Protein AF-A0A7I8DE24-F1 (afdb_monomer_lite)

Secondary structure (DSSP, 8-state):
--------GGG-TT-GGG-EEETTTTEEEPTTS-EE---HHHHHHHHHHHHHHHHIIIIIS---S-SS-SHHHHHHHHHHHHHHHHHHHHHHHHHHHHHHT--

Structure (mmCIF, N/CA/C/O backbone):
data_AF-A0A7I8DE24-F1
#
_entry.id   AF-A0A7I8DE24-F1
#
loop_
_atom_site.group_PDB
_atom_site.id
_atom_site.type_symbol
_atom_site.label_atom_id
_atom_site.label_alt_id
_atom_site.label_comp_id
_atom_site.label_asym_id
_atom_site.label_entity_id
_atom_site.label_seq_id
_atom_site.pdbx_PDB_ins_code
_atom_site.Cartn_x
_atom_site.Cartn_y
_atom_site.Cartn_z
_atom_site.occupancy
_atom_site.B_iso_or_equiv
_atom_site.auth_seq_id
_atom_site.auth_comp_id
_atom_site.auth_asym_id
_atom_site.auth_atom_id
_atom_site.pdbx_PDB_model_num
ATOM 1 N N . MET A 1 1 ? -22.501 -24.654 -27.559 1.00 37.78 1 MET A N 1
ATOM 2 C CA . MET A 1 1 ? -21.530 -24.525 -28.668 1.00 37.78 1 MET A CA 1
ATOM 3 C C . MET A 1 1 ? -20.405 -23.614 -28.206 1.00 37.78 1 MET A C 1
ATOM 5 O O . MET A 1 1 ? -20.676 -22.470 -27.873 1.00 37.78 1 MET A O 1
ATOM 9 N N . LYS A 1 2 ? -19.177 -24.131 -28.072 1.00 46.03 2 LYS A N 1
ATOM 10 C CA . LYS A 1 2 ? -18.006 -23.316 -27.722 1.00 46.03 2 LYS A CA 1
ATOM 11 C C . LYS A 1 2 ? -17.612 -22.519 -28.967 1.00 46.03 2 LYS A C 1
ATOM 13 O O . LYS A 1 2 ? -16.998 -23.079 -29.866 1.00 46.03 2 LYS A O 1
ATOM 18 N N . SER A 1 3 ? -17.983 -21.246 -29.048 1.00 46.00 3 SER A N 1
ATOM 19 C CA . SER A 1 3 ? -17.377 -20.328 -30.014 1.00 46.00 3 SER A CA 1
ATOM 20 C C . SER A 1 3 ? -15.998 -19.937 -29.483 1.00 46.00 3 SER A C 1
ATOM 22 O O . SER A 1 3 ? -15.829 -18.899 -28.845 1.00 46.00 3 SER A O 1
ATOM 24 N N . SER A 1 4 ? -15.008 -20.809 -29.667 1.00 58.88 4 SER A N 1
ATOM 25 C CA . SER A 1 4 ? -13.611 -20.422 -29.499 1.00 58.88 4 SER A CA 1
ATOM 26 C C . SER A 1 4 ? -13.248 -19.526 -30.679 1.00 58.88 4 SER A C 1
ATOM 28 O O . SER A 1 4 ? -12.955 -20.025 -31.765 1.00 58.88 4 SER A O 1
ATOM 30 N N . PHE A 1 5 ? -13.320 -18.208 -30.488 1.00 54.94 5 PHE A N 1
AT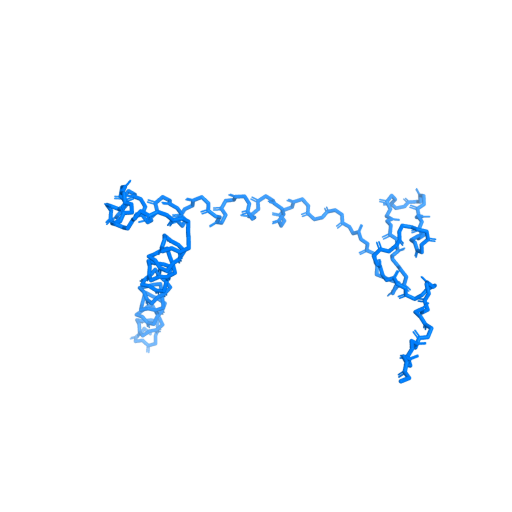OM 31 C CA . PHE A 1 5 ? -12.653 -17.272 -31.389 1.00 54.94 5 PHE A CA 1
ATOM 32 C C . PHE A 1 5 ? -11.188 -17.715 -31.524 1.00 54.94 5 PHE A C 1
ATOM 34 O O . PHE A 1 5 ? -10.555 -17.971 -30.492 1.00 54.94 5 PHE A O 1
ATOM 41 N N . PRO A 1 6 ? -10.649 -17.872 -32.747 1.00 61.56 6 PRO A N 1
ATOM 42 C CA . PRO A 1 6 ? -9.262 -18.268 -32.911 1.00 61.56 6 PRO A CA 1
ATOM 43 C C . PRO A 1 6 ? -8.387 -17.184 -32.283 1.00 61.56 6 PRO A C 1
ATOM 45 O O . PRO A 1 6 ? -8.397 -16.031 -32.708 1.00 61.56 6 PRO A O 1
ATOM 48 N N . ILE A 1 7 ? -7.669 -17.547 -31.223 1.00 62.34 7 ILE A N 1
ATOM 49 C CA . ILE A 1 7 ? -6.691 -16.669 -30.591 1.00 62.34 7 ILE A CA 1
ATOM 50 C C . ILE A 1 7 ? -5.612 -16.409 -31.644 1.00 62.34 7 ILE A C 1
ATOM 52 O O . ILE A 1 7 ? -4.895 -17.332 -32.028 1.00 62.34 7 ILE A O 1
ATOM 56 N N . ASN A 1 8 ? -5.515 -15.174 -32.142 1.00 67.81 8 ASN A N 1
ATOM 57 C CA . ASN A 1 8 ? -4.478 -14.807 -33.098 1.00 67.81 8 ASN A CA 1
ATOM 58 C C . ASN A 1 8 ? -3.130 -14.733 -32.371 1.00 67.81 8 ASN A C 1
ATOM 60 O O . ASN A 1 8 ? -2.785 -13.736 -31.741 1.00 67.81 8 ASN A O 1
ATOM 64 N N . ILE A 1 9 ? -2.378 -15.832 -32.437 1.00 68.75 9 ILE A N 1
ATOM 65 C CA . ILE A 1 9 ? -1.098 -16.004 -31.741 1.00 68.75 9 ILE A CA 1
ATOM 66 C C . ILE A 1 9 ? -0.086 -14.936 -32.175 1.00 68.75 9 ILE A C 1
ATOM 68 O O . ILE A 1 9 ? 0.730 -14.516 -31.358 1.00 68.75 9 ILE A O 1
ATOM 72 N N . LYS A 1 10 ? -0.166 -14.456 -33.424 1.00 67.81 10 LYS A N 1
ATOM 73 C CA . LYS A 1 10 ? 0.770 -13.476 -33.998 1.00 67.81 10 LYS A CA 1
ATOM 74 C C . LYS A 1 10 ? 0.577 -12.054 -33.458 1.00 67.81 10 LYS A C 1
ATOM 76 O O . LYS A 1 10 ? 1.491 -11.248 -33.544 1.00 67.81 10 LYS A O 1
ATOM 81 N N . GLU A 1 11 ? -0.579 -11.756 -32.865 1.00 67.62 11 GLU A N 1
ATOM 82 C CA . GLU A 1 11 ? -0.909 -10.434 -32.305 1.00 67.62 11 GLU A CA 1
ATOM 83 C C . GLU A 1 11 ? -0.727 -10.374 -30.777 1.00 67.62 11 GLU A C 1
ATOM 85 O O . GLU A 1 11 ? -0.962 -9.347 -30.139 1.00 67.62 11 GLU A O 1
ATOM 90 N N . GLN A 1 12 ? -0.304 -11.472 -30.146 1.00 71.81 12 GLN A N 1
ATOM 91 C CA . GLN A 1 12 ? -0.133 -11.509 -28.697 1.00 71.81 12 GLN A CA 1
ATOM 92 C C . GLN A 1 12 ? 1.143 -10.783 -28.255 1.00 71.81 12 GLN A C 1
ATOM 94 O O . GLN A 1 12 ? 2.256 -11.250 -28.494 1.00 71.81 12 GLN A O 1
ATOM 99 N N . VAL A 1 13 ? 0.966 -9.682 -27.518 1.00 75.12 13 VAL A N 1
ATOM 100 C CA . VAL A 1 13 ? 2.047 -8.807 -27.018 1.00 75.12 13 VAL A CA 1
ATOM 101 C C . VAL A 1 13 ? 3.012 -9.516 -26.063 1.00 75.12 13 VAL A C 1
ATOM 103 O O . VAL A 1 13 ? 4.191 -9.184 -26.026 1.00 75.12 13 VAL A O 1
ATOM 106 N N . GLY A 1 14 ? 2.523 -10.474 -25.271 1.00 72.94 14 GLY A N 1
ATOM 107 C CA . GLY A 1 14 ? 3.311 -11.143 -24.228 1.00 72.94 14 GLY A CA 1
ATOM 108 C C . GLY A 1 14 ? 4.125 -12.353 -24.695 1.00 72.94 14 GLY A C 1
ATOM 109 O O . GLY A 1 14 ? 4.748 -13.008 -23.863 1.00 72.94 14 GLY A O 1
ATOM 110 N N . ARG A 1 15 ? 4.087 -12.700 -25.988 1.00 78.62 15 ARG A N 1
ATOM 111 C CA . ARG A 1 15 ? 4.744 -13.899 -26.521 1.00 78.62 15 ARG A CA 1
ATOM 112 C C . ARG A 1 15 ? 6.131 -13.536 -27.047 1.00 78.62 15 ARG A C 1
ATOM 114 O O . ARG A 1 15 ? 6.240 -12.707 -27.943 1.00 78.62 15 ARG A O 1
ATOM 121 N N . VAL A 1 16 ? 7.171 -14.180 -26.513 1.00 77.06 16 VAL A N 1
ATOM 122 C CA . VAL A 1 16 ? 8.580 -13.910 -26.875 1.00 77.06 16 VAL A CA 1
ATOM 123 C C . VAL A 1 16 ? 8.825 -14.090 -28.375 1.00 77.06 16 VAL A C 1
ATOM 125 O O . VAL A 1 16 ? 9.540 -13.302 -28.976 1.00 77.06 16 VAL A O 1
ATOM 128 N N . GLU A 1 17 ? 8.155 -15.066 -28.993 1.00 79.88 17 GLU A N 1
ATOM 129 C CA . GLU A 1 17 ? 8.224 -15.343 -30.436 1.00 79.88 17 GLU A CA 1
ATOM 130 C C . GLU A 1 17 ? 7.751 -14.171 -31.320 1.00 79.88 17 GLU A C 1
ATOM 132 O O . GLU A 1 17 ? 8.089 -14.122 -32.497 1.00 79.88 17 GLU A O 1
ATOM 137 N N . ASN A 1 18 ? 6.986 -13.223 -30.764 1.00 81.56 18 ASN A N 1
ATOM 138 C CA . ASN A 1 18 ? 6.511 -12.030 -31.469 1.00 81.56 18 ASN A CA 1
ATOM 139 C C . ASN A 1 18 ? 7.328 -10.772 -31.115 1.00 81.56 18 ASN A C 1
ATOM 141 O O . ASN A 1 18 ? 6.895 -9.657 -31.416 1.00 81.56 18 ASN A O 1
ATOM 145 N N . MET A 1 19 ? 8.454 -10.920 -30.412 1.00 83.31 19 MET A N 1
ATOM 146 C CA . MET A 1 19 ? 9.364 -9.813 -30.137 1.00 83.31 19 MET A CA 1
ATOM 147 C C . MET A 1 19 ? 10.520 -9.839 -31.130 1.00 83.31 19 MET A C 1
ATOM 149 O O . MET A 1 19 ? 11.095 -10.887 -31.406 1.00 83.31 19 MET A O 1
ATOM 153 N N . THR A 1 20 ? 10.858 -8.668 -31.652 1.00 85.12 20 THR A N 1
ATOM 154 C CA . THR A 1 20 ? 12.013 -8.472 -32.531 1.00 85.12 20 THR A CA 1
ATOM 155 C C . THR A 1 20 ? 13.107 -7.786 -31.734 1.00 85.12 20 THR A C 1
ATOM 157 O O . THR A 1 20 ? 12.832 -6.848 -30.992 1.00 85.12 20 THR A O 1
ATOM 160 N N . TYR A 1 21 ? 14.323 -8.308 -31.816 1.00 83.38 21 TYR A N 1
ATOM 161 C CA . TYR A 1 21 ? 15.483 -7.732 -31.148 1.00 83.38 21 TYR A CA 1
ATOM 162 C C . TYR A 1 21 ? 16.236 -6.846 -32.138 1.00 83.38 21 TYR A C 1
ATOM 164 O O . TYR A 1 21 ? 16.465 -7.260 -33.274 1.00 83.38 21 TYR A O 1
ATOM 172 N N . ASP A 1 22 ? 16.571 -5.636 -31.707 1.00 84.56 22 ASP A N 1
ATOM 173 C CA . ASP A 1 22 ? 17.387 -4.683 -32.451 1.00 84.56 22 ASP A CA 1
ATOM 174 C C . ASP A 1 22 ? 18.816 -4.700 -31.883 1.00 84.56 22 ASP A C 1
ATOM 176 O O . ASP A 1 22 ? 19.042 -4.306 -30.735 1.00 84.56 22 ASP A O 1
ATOM 180 N N . GLU A 1 23 ? 19.771 -5.199 -32.676 1.00 83.25 23 GLU A N 1
ATOM 181 C CA . GLU A 1 23 ? 21.176 -5.376 -32.280 1.00 83.25 23 GLU A CA 1
ATOM 182 C C . GLU A 1 23 ? 21.921 -4.050 -32.077 1.00 83.25 23 GLU A C 1
ATOM 184 O O . GLU A 1 23 ? 22.866 -4.004 -31.292 1.00 83.25 23 GLU A O 1
ATOM 189 N N . GLU A 1 24 ? 21.513 -2.968 -32.749 1.00 82.62 24 GLU A N 1
ATOM 190 C CA . GLU A 1 24 ? 22.225 -1.684 -32.681 1.00 82.62 24 GLU A CA 1
ATOM 191 C C . GLU A 1 24 ? 21.965 -0.943 -31.366 1.00 82.62 24 GLU A C 1
ATOM 193 O O . GLU A 1 24 ? 22.834 -0.228 -30.860 1.00 82.62 24 GLU A O 1
ATOM 198 N N . LEU A 1 25 ? 20.764 -1.111 -30.810 1.00 78.00 25 LEU A N 1
ATOM 199 C CA . LEU A 1 25 ? 20.301 -0.395 -29.622 1.00 78.00 25 LEU A CA 1
ATOM 200 C C . LEU A 1 25 ? 20.183 -1.293 -28.377 1.00 78.00 25 LEU A C 1
ATOM 202 O O . LEU A 1 25 ? 19.915 -0.764 -27.301 1.00 78.00 25 LEU A O 1
ATOM 206 N N . ASP A 1 26 ? 20.399 -2.612 -28.501 1.00 79.81 26 ASP A N 1
ATOM 207 C CA . ASP A 1 26 ? 20.153 -3.619 -27.444 1.00 79.81 26 ASP A CA 1
ATOM 208 C C . ASP A 1 26 ? 18.715 -3.517 -26.889 1.00 79.81 26 ASP A C 1
ATOM 210 O O . ASP A 1 26 ? 18.447 -3.542 -25.684 1.00 79.81 26 ASP A O 1
ATOM 214 N N . GLU A 1 27 ? 17.750 -3.336 -27.797 1.00 82.50 27 GLU A N 1
ATOM 215 C CA . GLU A 1 27 ? 16.345 -3.116 -27.458 1.00 82.50 27 GLU A CA 1
ATOM 216 C C . GLU A 1 27 ? 15.441 -4.202 -28.046 1.00 82.50 27 GLU A C 1
ATOM 218 O O . GLU A 1 27 ? 15.549 -4.601 -29.204 1.00 82.50 27 GLU A O 1
ATOM 223 N N . TRP A 1 28 ? 14.468 -4.648 -27.248 1.00 81.81 28 TRP A N 1
ATOM 224 C CA . TRP A 1 28 ? 13.403 -5.529 -27.721 1.00 81.81 28 TRP A CA 1
ATOM 225 C C . TRP A 1 28 ? 12.184 -4.713 -28.151 1.00 81.81 28 TRP A C 1
ATOM 227 O O . TRP A 1 28 ? 11.655 -3.897 -27.394 1.00 81.81 28 TRP A O 1
ATOM 237 N N . ILE A 1 29 ? 11.682 -4.976 -29.348 1.00 83.12 29 ILE A N 1
ATOM 238 C CA . ILE A 1 29 ? 10.468 -4.396 -29.913 1.00 83.12 29 ILE A CA 1
ATOM 239 C C . ILE A 1 29 ? 9.357 -5.443 -29.805 1.00 83.12 29 ILE A C 1
ATOM 241 O O . ILE A 1 29 ? 9.457 -6.537 -30.361 1.00 83.12 29 ILE A O 1
ATOM 245 N N . CYS A 1 30 ? 8.284 -5.135 -29.076 1.00 83.00 30 CYS A N 1
ATOM 246 C CA . CYS A 1 30 ? 7.148 -6.053 -28.962 1.00 83.00 30 CYS A CA 1
ATOM 247 C C . CYS A 1 30 ? 6.254 -6.039 -30.218 1.00 83.00 30 CYS A C 1
ATOM 249 O O . CYS A 1 30 ? 6.343 -5.127 -31.039 1.00 83.00 30 CYS A O 1
ATOM 251 N N . ALA A 1 31 ? 5.313 -6.987 -30.312 1.00 79.88 31 ALA A N 1
ATOM 252 C CA . ALA A 1 31 ? 4.343 -7.107 -31.413 1.00 79.88 31 ALA A CA 1
ATOM 253 C C . ALA A 1 31 ? 3.556 -5.813 -31.733 1.00 79.88 31 ALA A C 1
ATOM 255 O O . ALA A 1 31 ? 3.128 -5.611 -32.863 1.00 79.88 31 ALA A O 1
ATOM 256 N N . ASN A 1 32 ? 3.409 -4.906 -30.757 1.00 81.38 32 ASN A N 1
ATOM 257 C CA . ASN A 1 32 ? 2.762 -3.597 -30.919 1.00 81.38 32 ASN A CA 1
ATOM 258 C C . ASN A 1 32 ? 3.751 -2.465 -31.267 1.00 81.38 32 ASN A C 1
ATOM 260 O O . ASN A 1 32 ? 3.467 -1.302 -30.984 1.00 81.38 32 ASN A O 1
ATOM 264 N N . GLN A 1 33 ? 4.933 -2.789 -31.801 1.00 80.31 33 GLN A N 1
ATOM 265 C CA . GLN A 1 33 ? 5.994 -1.839 -32.171 1.00 80.31 33 GLN A CA 1
ATOM 266 C C . GLN A 1 33 ? 6.488 -0.952 -31.012 1.00 80.31 33 GLN A C 1
ATOM 268 O O . GLN A 1 33 ? 7.054 0.122 -31.218 1.00 80.31 33 GLN A O 1
ATOM 273 N N . LYS A 1 34 ? 6.285 -1.386 -29.762 1.00 81.19 34 LYS A N 1
ATOM 274 C CA . LYS A 1 34 ? 6.750 -0.650 -28.586 1.00 81.19 34 LYS A CA 1
ATOM 275 C C . LYS A 1 34 ? 8.143 -1.135 -28.202 1.00 81.19 34 LYS A C 1
ATOM 277 O O . LYS A 1 34 ? 8.321 -2.320 -27.926 1.00 81.19 34 LYS A O 1
ATOM 282 N N . ARG A 1 35 ? 9.092 -0.201 -28.122 1.00 81.50 35 ARG A N 1
ATOM 283 C CA . ARG A 1 35 ? 10.432 -0.441 -27.575 1.00 81.50 35 ARG A CA 1
ATOM 284 C C . ARG A 1 35 ? 10.354 -0.706 -26.075 1.00 81.50 35 ARG A C 1
ATOM 286 O O . ARG A 1 35 ? 9.822 0.105 -25.308 1.00 81.50 35 ARG A O 1
ATOM 293 N N . LEU A 1 36 ? 10.848 -1.865 -25.665 1.00 74.88 36 LEU A N 1
ATOM 294 C CA . LEU A 1 36 ? 10.933 -2.300 -24.281 1.00 74.88 36 LEU A CA 1
ATOM 295 C C . LEU A 1 36 ? 12.316 -1.943 -23.748 1.00 74.88 36 LEU A C 1
ATOM 297 O O . LEU A 1 36 ? 13.236 -2.751 -23.768 1.00 74.88 36 LEU A O 1
ATOM 301 N N . THR A 1 37 ? 12.448 -0.723 -23.238 1.00 69.12 37 THR A N 1
ATOM 302 C CA . THR A 1 37 ? 13.650 -0.325 -22.507 1.00 69.12 37 THR A CA 1
ATOM 303 C C . THR A 1 37 ? 13.575 -0.813 -21.066 1.00 69.12 37 THR A C 1
ATOM 305 O O . THR A 1 37 ? 12.533 -0.719 -20.399 1.00 69.12 37 THR A O 1
ATOM 308 N N . PHE A 1 38 ? 14.688 -1.340 -20.553 1.00 67.31 38 PHE A N 1
ATOM 309 C CA . PHE A 1 38 ? 14.788 -1.735 -19.154 1.00 67.31 38 PHE A CA 1
ATOM 310 C C . PHE A 1 38 ? 14.772 -0.488 -18.258 1.00 67.31 38 PHE A C 1
ATOM 312 O O . PHE A 1 38 ? 15.786 0.165 -18.023 1.00 67.31 38 PHE A O 1
ATOM 319 N N . GLN A 1 39 ? 13.597 -0.127 -17.736 1.00 64.75 39 GLN A N 1
ATOM 320 C CA . GLN A 1 39 ? 13.457 1.009 -16.820 1.00 64.75 39 GLN A CA 1
ATOM 321 C C . GLN A 1 39 ? 13.839 0.617 -15.390 1.00 64.75 39 GLN A C 1
ATOM 323 O O . GLN A 1 39 ? 12.982 0.448 -14.517 1.00 64.75 39 GLN A O 1
ATOM 328 N N . TYR A 1 40 ? 15.148 0.493 -15.158 1.00 64.25 40 TYR A N 1
ATOM 329 C CA . TYR A 1 40 ? 15.746 0.180 -13.857 1.00 64.25 40 TYR A CA 1
ATOM 330 C C . TYR A 1 40 ? 15.209 1.079 -12.730 1.00 64.25 40 TYR A C 1
ATOM 332 O O . TYR A 1 40 ? 14.891 0.601 -11.638 1.00 64.25 40 TYR A O 1
ATOM 340 N N . GLU A 1 41 ? 15.008 2.370 -13.008 1.00 64.38 41 GLU A N 1
ATOM 341 C CA . GLU A 1 41 ? 14.528 3.334 -12.015 1.00 64.38 41 GLU A CA 1
ATOM 342 C C . GLU A 1 41 ? 13.120 3.025 -11.491 1.00 64.38 41 GLU A C 1
ATOM 344 O O . GLU A 1 41 ? 12.887 3.055 -10.280 1.00 64.38 41 GLU A O 1
ATOM 349 N N . LYS A 1 42 ? 12.186 2.641 -12.372 1.00 66.06 42 LYS A N 1
ATOM 350 C CA . LYS A 1 42 ? 10.817 2.281 -11.964 1.00 66.06 42 LYS A CA 1
ATOM 351 C C . LYS A 1 42 ? 10.793 1.017 -11.114 1.00 66.06 42 LYS A C 1
ATOM 353 O O . LYS A 1 42 ? 9.977 0.902 -10.204 1.00 66.06 42 LYS A O 1
ATOM 358 N N . TYR A 1 43 ? 11.676 0.061 -11.395 1.00 65.62 43 TYR A N 1
ATOM 359 C CA . TYR A 1 43 ? 11.767 -1.173 -10.614 1.00 65.62 43 TYR A CA 1
ATOM 360 C C . TYR A 1 43 ? 12.367 -0.925 -9.225 1.00 65.62 43 TYR A C 1
ATOM 362 O O . TYR A 1 43 ? 11.921 -1.511 -8.237 1.00 65.62 43 TYR A O 1
ATOM 370 N N . LYS A 1 44 ? 13.342 -0.012 -9.135 1.00 68.25 44 LYS A N 1
ATOM 371 C CA . LYS A 1 44 ? 13.948 0.420 -7.871 1.00 68.25 44 LYS A CA 1
ATOM 372 C C . LYS A 1 44 ? 12.940 1.144 -6.973 1.00 68.25 44 LYS A C 1
ATOM 374 O O . LYS A 1 44 ? 12.888 0.851 -5.783 1.00 68.25 44 LYS A O 1
ATOM 379 N N . GLN A 1 45 ? 12.094 2.008 -7.540 1.00 70.06 45 GLN A N 1
ATOM 380 C CA . GLN A 1 45 ? 11.022 2.689 -6.799 1.00 70.06 45 GLN A CA 1
ATOM 381 C C . GLN A 1 45 ? 9.996 1.702 -6.224 1.00 70.06 45 GLN A C 1
ATOM 383 O O . GLN A 1 45 ? 9.708 1.753 -5.033 1.00 70.06 45 GLN A O 1
ATOM 388 N N . ARG A 1 46 ? 9.549 0.709 -7.006 1.00 64.75 46 ARG A N 1
ATOM 389 C CA . ARG A 1 46 ? 8.565 -0.287 -6.534 1.00 64.75 46 ARG A CA 1
ATOM 390 C C . ARG A 1 46 ? 9.027 -1.095 -5.324 1.00 64.75 46 ARG A C 1
ATOM 392 O O . ARG A 1 46 ? 8.194 -1.471 -4.504 1.00 64.75 46 ARG A O 1
ATOM 399 N N . LYS A 1 47 ? 10.331 -1.379 -5.211 1.00 64.81 47 LYS A N 1
ATOM 400 C CA . LYS A 1 47 ? 10.897 -2.059 -4.032 1.00 64.81 47 LYS A CA 1
ATOM 401 C C . LYS A 1 47 ? 10.743 -1.205 -2.771 1.00 64.81 47 LYS A C 1
ATOM 403 O O . LYS A 1 47 ? 10.412 -1.735 -1.718 1.00 64.81 47 LYS A O 1
ATOM 408 N N . ILE A 1 48 ? 10.934 0.104 -2.914 1.00 70.69 48 ILE A N 1
ATOM 409 C CA . ILE A 1 48 ? 10.828 1.088 -1.835 1.00 70.69 48 ILE A CA 1
ATOM 410 C C . ILE A 1 48 ? 9.368 1.442 -1.550 1.00 70.69 48 ILE A C 1
ATOM 412 O O . ILE A 1 48 ? 9.076 1.877 -0.456 1.00 70.69 48 ILE A O 1
ATOM 416 N N . ASP A 1 49 ? 8.427 1.260 -2.475 1.00 70.12 49 ASP A N 1
ATOM 417 C CA . ASP A 1 49 ? 7.036 1.678 -2.243 1.00 70.12 49 ASP A CA 1
ATOM 418 C C . ASP A 1 49 ? 6.272 0.751 -1.287 1.00 70.12 49 ASP A C 1
ATOM 420 O O . ASP A 1 49 ? 5.421 1.203 -0.516 1.00 70.12 49 ASP A O 1
ATOM 424 N N . VAL A 1 50 ? 6.556 -0.553 -1.330 1.00 77.31 50 VAL A N 1
ATOM 425 C CA . VAL A 1 50 ? 5.820 -1.551 -0.539 1.00 77.31 50 VAL A CA 1
ATOM 426 C C . VAL A 1 50 ? 6.289 -1.618 0.913 1.00 77.31 50 VAL A C 1
ATOM 428 O O . VAL A 1 50 ? 5.464 -1.711 1.822 1.00 77.31 50 VAL A O 1
ATOM 431 N N . GLU A 1 51 ? 7.596 -1.529 1.158 1.00 83.75 51 GLU A N 1
ATOM 432 C CA . GLU A 1 51 ? 8.192 -1.663 2.493 1.00 83.75 51 GLU A CA 1
ATOM 433 C C . GLU A 1 51 ? 7.684 -0.611 3.514 1.00 83.75 51 GLU A C 1
ATOM 435 O O . GLU A 1 51 ? 7.280 -1.000 4.614 1.00 83.75 51 GLU A O 1
ATOM 440 N N . PRO A 1 52 ? 7.564 0.689 3.178 1.00 85.62 52 PRO A N 1
ATOM 441 C CA . PRO A 1 52 ? 7.052 1.721 4.069 1.00 85.62 52 PRO A CA 1
ATOM 442 C C . PRO A 1 52 ? 5.595 1.500 4.442 1.00 85.62 52 PRO A C 1
ATOM 444 O O . PRO A 1 52 ? 5.207 1.823 5.560 1.00 85.62 52 PRO A O 1
ATOM 447 N N . VAL A 1 53 ? 4.775 0.945 3.543 1.00 86.12 53 VAL A N 1
ATOM 448 C CA . VAL A 1 53 ? 3.369 0.641 3.848 1.00 86.12 53 VAL A CA 1
ATOM 449 C C . VAL A 1 53 ? 3.300 -0.430 4.935 1.00 86.12 53 VAL A C 1
ATOM 451 O O . VAL A 1 53 ? 2.588 -0.255 5.926 1.00 86.12 53 VAL A O 1
ATOM 454 N N . PHE A 1 54 ? 4.098 -1.494 4.813 1.00 87.00 54 PHE A N 1
ATOM 455 C CA . PHE A 1 54 ? 4.191 -2.525 5.846 1.00 87.00 54 PHE A CA 1
ATOM 456 C C . PHE A 1 54 ? 4.784 -1.989 7.153 1.00 87.00 54 PHE A C 1
ATOM 458 O O . PHE A 1 54 ? 4.253 -2.303 8.217 1.00 87.00 54 PHE A O 1
ATOM 465 N N . GLY A 1 55 ? 5.821 -1.150 7.093 1.00 89.94 55 GLY A N 1
ATOM 466 C CA . GLY A 1 55 ? 6.401 -0.501 8.273 1.00 89.94 55 GLY A CA 1
ATOM 467 C C . GLY A 1 55 ? 5.401 0.408 8.993 1.00 89.94 55 GLY A C 1
ATOM 468 O O . GLY A 1 55 ? 5.255 0.340 10.21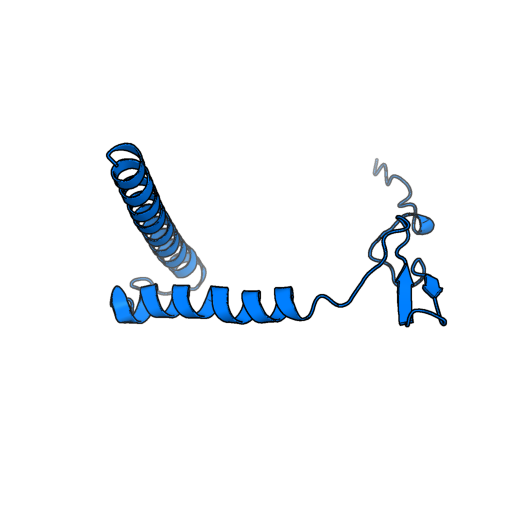1 1.00 89.94 55 GLY A O 1
ATOM 469 N N . GLN A 1 56 ? 4.627 1.199 8.248 1.00 89.94 56 GLN A N 1
ATOM 470 C CA . GLN A 1 56 ? 3.583 2.059 8.805 1.00 89.94 56 GLN A CA 1
ATOM 471 C C . GLN A 1 56 ? 2.439 1.260 9.432 1.00 89.94 56 GLN A C 1
ATOM 473 O O . GLN A 1 56 ? 1.887 1.679 10.447 1.00 89.94 56 GLN A O 1
ATOM 478 N N . ILE A 1 57 ? 2.054 0.131 8.837 1.00 92.06 57 ILE A N 1
ATOM 479 C CA . ILE A 1 57 ? 1.013 -0.735 9.397 1.00 92.06 57 ILE A CA 1
ATOM 480 C C . ILE A 1 57 ? 1.526 -1.436 10.661 1.00 92.06 57 ILE A C 1
ATOM 482 O O . ILE A 1 57 ? 0.854 -1.400 11.687 1.00 92.06 57 ILE A O 1
ATOM 486 N N . LYS A 1 58 ? 2.723 -2.022 10.623 1.00 89.94 58 LYS A N 1
ATOM 487 C CA . LYS A 1 58 ? 3.248 -2.819 11.737 1.00 89.94 58 LYS A CA 1
ATOM 488 C C . LYS A 1 58 ? 3.767 -1.963 12.889 1.00 89.94 58 LYS A C 1
ATOM 490 O O . LYS A 1 58 ? 3.310 -2.113 14.013 1.00 89.94 58 LYS A O 1
ATOM 495 N N . TYR A 1 59 ? 4.693 -1.047 12.612 1.00 90.06 59 TYR A N 1
ATOM 496 C CA . TYR A 1 59 ? 5.372 -0.263 13.645 1.00 90.06 59 TYR A CA 1
ATOM 497 C C . TYR A 1 59 ? 4.549 0.960 14.065 1.00 90.06 59 TYR A C 1
ATOM 499 O O . TYR A 1 59 ? 4.232 1.121 15.237 1.00 90.06 59 TYR A O 1
ATOM 507 N N . ASN A 1 60 ? 4.116 1.792 13.110 1.00 89.12 60 ASN A N 1
ATOM 508 C CA . ASN A 1 60 ? 3.456 3.061 13.459 1.00 89.12 60 ASN A CA 1
ATOM 509 C C . ASN A 1 60 ? 2.009 2.888 13.940 1.00 89.12 60 ASN A C 1
ATOM 511 O O . ASN A 1 60 ? 1.491 3.758 14.636 1.00 89.12 60 ASN A O 1
ATOM 515 N N . ARG A 1 61 ? 1.324 1.819 13.520 1.00 87.31 61 ARG A N 1
ATOM 516 C CA . ARG A 1 61 ? -0.055 1.515 13.943 1.00 87.31 61 ARG A CA 1
ATOM 517 C C . ARG A 1 61 ? -0.138 0.356 14.934 1.00 87.31 61 ARG A C 1
ATOM 519 O O . ARG A 1 61 ? -1.243 0.031 15.350 1.00 87.31 61 ARG A O 1
ATOM 526 N N . GLY A 1 62 ? 0.996 -0.248 15.296 1.00 89.75 62 GLY A N 1
ATOM 527 C CA . GLY A 1 62 ? 1.056 -1.340 16.266 1.00 89.75 62 GLY A CA 1
ATOM 528 C C . GLY A 1 62 ? 0.349 -2.618 15.816 1.00 89.75 62 GLY A C 1
ATOM 529 O O . GLY A 1 62 ? -0.096 -3.383 16.663 1.00 89.75 62 GLY A O 1
ATOM 530 N N . PHE A 1 63 ? 0.195 -2.850 14.507 1.00 89.44 63 PHE A N 1
ATOM 531 C CA . PHE A 1 63 ? -0.401 -4.092 14.025 1.00 89.44 63 PHE A CA 1
ATOM 532 C C . PHE A 1 63 ? 0.628 -5.227 14.062 1.00 89.44 63 PHE A C 1
ATOM 534 O O . PHE A 1 63 ? 1.465 -5.363 13.167 1.00 89.44 63 PHE A O 1
ATOM 541 N N . ASP A 1 64 ? 0.558 -6.044 15.105 1.00 87.44 64 ASP A N 1
ATOM 542 C CA . ASP A 1 64 ? 1.493 -7.131 15.385 1.00 87.44 64 ASP A CA 1
ATOM 543 C C . ASP A 1 64 ? 0.890 -8.525 15.137 1.00 87.44 64 ASP A C 1
ATOM 545 O O . ASP A 1 64 ? 1.615 -9.439 14.733 1.00 87.44 64 ASP A O 1
ATOM 549 N N . ARG A 1 65 ? -0.427 -8.703 15.323 1.00 90.00 65 ARG A N 1
ATOM 550 C CA . ARG A 1 65 ? -1.127 -9.982 15.106 1.00 90.00 65 ARG A CA 1
ATOM 551 C C . ARG A 1 65 ? -2.515 -9.823 14.493 1.00 90.00 65 ARG A C 1
ATOM 553 O O . ARG A 1 65 ? -3.256 -8.897 14.797 1.00 90.00 65 ARG A O 1
ATOM 560 N N . PHE A 1 66 ? -2.892 -10.815 13.685 1.00 91.00 66 PHE A N 1
ATOM 561 C CA . PHE A 1 66 ? -4.276 -11.006 13.254 1.00 91.00 66 PHE A CA 1
ATOM 562 C C . PHE A 1 66 ? -5.141 -11.471 14.427 1.00 91.00 66 PHE A C 1
ATOM 564 O O . PHE A 1 66 ? -4.717 -12.318 15.218 1.00 91.00 66 PHE A O 1
ATOM 571 N N . SER A 1 67 ? -6.355 -10.932 14.520 1.00 87.38 67 SER A N 1
ATOM 572 C CA . SER A 1 67 ? -7.313 -11.306 15.562 1.00 87.38 67 SER A CA 1
ATOM 573 C C . SER A 1 67 ? -8.002 -12.631 15.240 1.00 87.38 67 SER A C 1
ATOM 575 O O . SER A 1 67 ? -8.312 -13.409 16.143 1.00 87.38 67 SER A O 1
ATOM 577 N N . LEU A 1 68 ? -8.219 -12.911 13.954 1.00 90.44 68 LEU A N 1
ATOM 578 C CA . LEU A 1 68 ? -8.832 -14.149 13.493 1.00 90.44 68 LEU A CA 1
ATOM 579 C C . LEU A 1 68 ? -7.785 -15.250 13.239 1.00 90.44 68 LEU A C 1
ATOM 581 O O . LEU A 1 68 ? -6.583 -15.013 13.106 1.00 90.44 68 LEU A O 1
ATOM 585 N N . ARG A 1 69 ? -8.257 -16.503 13.210 1.00 89.62 69 ARG A N 1
ATOM 586 C CA . ARG A 1 69 ? -7.465 -17.676 12.813 1.00 89.62 69 ARG A CA 1
ATOM 587 C C . ARG A 1 69 ? -8.025 -18.263 11.521 1.00 89.62 69 ARG A C 1
ATOM 589 O O . ARG A 1 69 ? -9.234 -18.475 11.409 1.00 89.62 69 ARG A O 1
ATOM 596 N N . GLY A 1 70 ? -7.129 -18.588 10.592 1.00 93.12 70 GLY A N 1
ATOM 597 C CA . GLY A 1 70 ? -7.451 -19.163 9.284 1.00 93.12 70 GLY A CA 1
ATOM 598 C C . GLY A 1 70 ? -7.299 -18.154 8.145 1.00 93.12 70 GLY A C 1
ATOM 599 O O . GLY A 1 70 ? -7.642 -16.983 8.288 1.00 93.12 70 GLY A O 1
ATOM 600 N N . LEU A 1 71 ? -6.785 -18.619 7.003 1.00 91.19 71 LEU A N 1
ATOM 601 C CA . LEU A 1 71 ? -6.381 -17.755 5.889 1.00 91.19 71 LEU A CA 1
ATOM 602 C C . LEU A 1 71 ? -7.534 -16.890 5.365 1.00 91.19 71 LEU A C 1
ATOM 604 O O . LEU A 1 71 ? -7.363 -15.686 5.218 1.00 91.19 71 LEU A O 1
ATOM 608 N N . SER A 1 72 ? -8.713 -17.485 5.160 1.00 92.31 72 SER A N 1
ATOM 609 C CA . SER A 1 72 ? -9.891 -16.788 4.629 1.00 92.31 72 SER A CA 1
ATOM 610 C C . SER A 1 72 ? -10.349 -15.627 5.513 1.00 92.31 72 SER A C 1
ATOM 612 O O . SER A 1 72 ? -10.680 -14.558 5.013 1.00 92.31 72 SER A O 1
ATOM 614 N N . LYS A 1 73 ? -10.330 -15.819 6.834 1.00 92.88 73 LYS A N 1
ATOM 615 C CA . LYS A 1 73 ? -10.719 -14.798 7.812 1.00 92.88 73 LYS A CA 1
ATOM 616 C C . LYS A 1 73 ? -9.658 -13.704 7.931 1.00 92.88 73 LYS A C 1
ATOM 618 O O . LYS A 1 73 ? -9.995 -12.523 7.949 1.00 92.88 73 LYS A O 1
ATOM 623 N N . ASN A 1 74 ? -8.382 -14.086 7.920 1.00 92.38 74 ASN A N 1
ATOM 624 C CA . ASN A 1 74 ? -7.269 -13.138 7.973 1.00 92.38 74 ASN A CA 1
ATOM 625 C C . ASN A 1 74 ? -7.216 -12.239 6.733 1.00 92.38 74 ASN A C 1
ATOM 627 O O . ASN A 1 74 ? -6.772 -11.099 6.833 1.00 92.38 74 ASN A O 1
ATOM 631 N N . THR A 1 75 ? -7.685 -12.713 5.573 1.00 94.38 75 THR A N 1
ATOM 632 C CA . THR A 1 75 ? -7.821 -11.872 4.375 1.00 94.38 75 THR A CA 1
ATOM 633 C C . THR A 1 75 ? -8.779 -10.703 4.609 1.00 94.38 75 THR A C 1
ATOM 635 O O . THR A 1 75 ? -8.490 -9.591 4.172 1.00 94.38 75 THR A O 1
ATOM 638 N N . THR A 1 76 ? -9.877 -10.921 5.338 1.00 93.88 76 THR A N 1
ATOM 639 C CA . THR A 1 76 ? -10.825 -9.855 5.695 1.00 93.88 76 THR A CA 1
ATOM 640 C C . THR A 1 76 ? -10.199 -8.851 6.661 1.00 93.88 76 THR A C 1
ATOM 642 O O . THR A 1 76 ? -10.248 -7.652 6.388 1.00 93.88 76 THR A O 1
ATOM 645 N N . ASP A 1 77 ? -9.549 -9.322 7.733 1.00 92.31 77 ASP A N 1
ATOM 646 C CA . ASP A 1 77 ? -8.825 -8.459 8.684 1.00 92.31 77 ASP A CA 1
ATOM 647 C C . ASP A 1 77 ? -7.778 -7.604 7.959 1.00 92.31 77 ASP A C 1
ATOM 649 O O . ASP A 1 77 ? -7.714 -6.385 8.128 1.00 92.31 77 ASP A O 1
ATOM 653 N N . TRP A 1 78 ? -6.987 -8.234 7.089 1.00 92.56 78 TRP A N 1
ATOM 654 C CA . TRP A 1 78 ? -5.986 -7.544 6.285 1.00 92.56 78 TRP A CA 1
ATOM 655 C C . TRP A 1 78 ? -6.612 -6.484 5.370 1.00 92.56 78 TRP A C 1
ATOM 657 O O . TRP A 1 78 ? -6.120 -5.357 5.299 1.00 92.56 78 TRP A O 1
ATOM 667 N N . GLY A 1 79 ? -7.735 -6.808 4.724 1.00 93.75 79 GLY A N 1
ATOM 668 C CA . GLY A 1 79 ? -8.489 -5.873 3.893 1.00 93.75 79 GLY A CA 1
ATOM 669 C C . GLY A 1 79 ? -8.944 -4.630 4.663 1.00 93.75 79 GLY A C 1
ATOM 670 O O . GLY A 1 79 ? -8.743 -3.510 4.190 1.00 93.75 79 GLY A O 1
ATOM 671 N N . LEU A 1 80 ? -9.483 -4.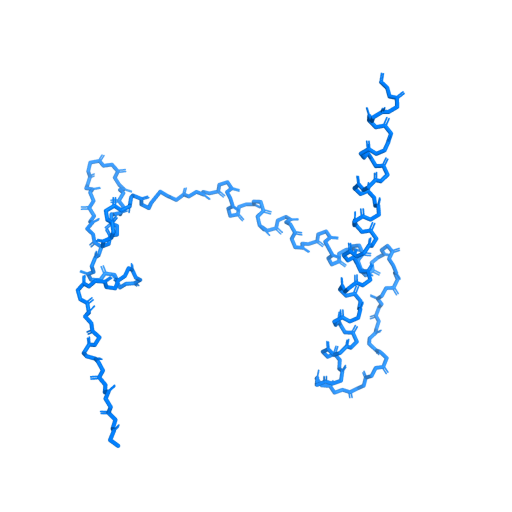803 5.873 1.00 94.06 80 LEU A N 1
ATOM 672 C CA . LEU A 1 80 ? -9.910 -3.692 6.733 1.00 94.06 80 LEU A CA 1
ATOM 673 C C . LEU A 1 80 ? -8.741 -2.773 7.107 1.00 94.06 80 LEU A C 1
ATOM 675 O O . LEU A 1 80 ? -8.857 -1.548 7.020 1.00 94.06 80 LEU A O 1
ATOM 679 N N . ILE A 1 81 ? -7.592 -3.350 7.458 1.00 93.19 81 ILE A N 1
ATOM 680 C CA . ILE A 1 81 ? -6.378 -2.593 7.791 1.00 93.19 81 ILE A CA 1
ATOM 681 C C . ILE A 1 81 ? -5.889 -1.792 6.585 1.00 93.19 81 ILE A C 1
ATOM 683 O O . ILE A 1 81 ? -5.547 -0.615 6.724 1.00 93.19 81 ILE A O 1
ATOM 687 N N . CYS A 1 82 ? -5.886 -2.396 5.395 1.00 92.88 82 CYS A N 1
ATOM 688 C CA . CYS A 1 82 ? -5.517 -1.716 4.158 1.00 92.88 82 CYS A CA 1
ATOM 689 C C . CYS A 1 82 ? -6.473 -0.559 3.828 1.00 92.88 82 CYS A C 1
ATOM 691 O O . CYS A 1 82 ? -6.012 0.524 3.462 1.00 92.88 82 CYS A O 1
ATOM 693 N N . ILE A 1 83 ? -7.785 -0.736 4.008 1.00 95.25 83 ILE A N 1
ATOM 694 C CA . ILE A 1 83 ? -8.775 0.336 3.809 1.00 95.25 83 ILE A CA 1
ATOM 695 C C . ILE A 1 83 ? -8.512 1.484 4.788 1.00 95.25 83 ILE A C 1
ATOM 697 O O . ILE A 1 83 ? -8.344 2.631 4.368 1.00 95.25 83 ILE A O 1
ATOM 701 N N . ALA A 1 84 ? -8.376 1.183 6.081 1.00 94.06 84 ALA A N 1
ATOM 702 C CA . ALA A 1 84 ? -8.034 2.177 7.096 1.00 94.06 84 ALA A CA 1
ATOM 703 C C . ALA A 1 84 ? -6.679 2.853 6.813 1.00 94.06 84 ALA A C 1
ATOM 705 O O . ALA A 1 84 ? -6.434 4.002 7.196 1.00 94.06 84 ALA A O 1
ATOM 706 N N . HIS A 1 85 ? -5.748 2.151 6.165 1.00 92.50 85 HIS A N 1
ATOM 707 C CA . HIS A 1 85 ? -4.487 2.725 5.717 1.00 92.50 85 HIS A CA 1
ATOM 708 C C . HIS A 1 85 ? -4.682 3.774 4.628 1.00 92.50 85 HIS A C 1
ATOM 710 O O . HIS A 1 85 ? -4.233 4.914 4.785 1.00 92.50 85 HIS A O 1
ATOM 716 N N . ASN A 1 86 ? -5.418 3.407 3.585 1.00 92.50 86 ASN A N 1
ATOM 717 C CA . ASN A 1 86 ? -5.697 4.269 2.445 1.00 92.50 86 ASN A CA 1
ATOM 718 C C . ASN A 1 86 ? -6.490 5.519 2.846 1.00 92.50 86 ASN A C 1
ATOM 720 O O . ASN A 1 86 ? -6.130 6.618 2.426 1.00 92.50 86 ASN A O 1
ATOM 724 N N . LEU A 1 87 ? -7.490 5.384 3.723 1.00 94.88 87 LEU A N 1
ATOM 725 C CA . LEU A 1 87 ? -8.290 6.515 4.209 1.00 94.88 87 LEU A CA 1
ATOM 726 C C . LEU A 1 87 ? -7.440 7.569 4.932 1.00 94.88 87 LEU A C 1
ATOM 728 O O . LEU A 1 87 ? -7.520 8.754 4.616 1.00 94.88 87 LEU A O 1
ATOM 732 N N . LYS A 1 88 ? -6.552 7.151 5.843 1.00 91.38 88 LYS A N 1
ATOM 733 C CA . LYS A 1 88 ? -5.642 8.082 6.538 1.00 91.38 88 LYS A CA 1
ATOM 734 C C . LYS A 1 88 ? -4.681 8.778 5.571 1.00 91.38 88 LYS A C 1
ATOM 736 O O . LYS A 1 88 ? -4.333 9.943 5.750 1.00 91.38 88 LYS A O 1
ATOM 741 N N . LYS A 1 89 ? -4.245 8.071 4.525 1.00 90.31 89 LYS A N 1
ATOM 742 C CA . LYS A 1 89 ? -3.409 8.661 3.476 1.00 90.31 89 LYS A CA 1
ATOM 743 C C . LYS A 1 89 ? -4.186 9.726 2.697 1.00 90.31 89 LYS A C 1
ATOM 745 O O . LYS A 1 89 ? -3.655 10.814 2.477 1.00 90.31 89 LYS A O 1
ATOM 750 N N . TRP A 1 90 ? -5.443 9.459 2.337 1.00 92.31 90 TRP A N 1
ATOM 751 C CA . TRP A 1 90 ? -6.326 10.431 1.682 1.00 92.31 90 TRP A CA 1
ATOM 752 C C . TRP A 1 90 ? -6.583 11.676 2.525 1.00 92.31 90 TRP A C 1
ATOM 754 O O . TRP A 1 90 ? -6.505 12.786 1.995 1.00 92.31 90 TRP A O 1
ATOM 764 N N . GLU A 1 91 ? -6.817 11.524 3.827 1.00 93.44 91 GLU A N 1
ATOM 765 C CA . GLU A 1 91 ? -6.929 12.660 4.745 1.00 93.44 91 GLU A CA 1
ATOM 766 C C . GLU A 1 91 ? -5.658 13.522 4.698 1.00 93.44 91 GLU A C 1
ATOM 768 O O . GLU A 1 91 ? -5.732 14.729 4.464 1.00 93.44 91 GLU A O 1
ATOM 773 N N . GLY A 1 92 ? -4.477 12.906 4.815 1.00 88.25 92 GLY A N 1
ATOM 774 C CA . GLY A 1 92 ? -3.199 13.618 4.745 1.00 88.25 92 GLY A CA 1
ATOM 775 C C . GLY A 1 92 ? -2.998 14.385 3.432 1.00 88.25 92 GLY A C 1
ATOM 776 O O . GLY A 1 92 ? -2.496 15.511 3.441 1.00 88.25 92 GLY A O 1
ATOM 777 N N . HIS A 1 93 ? -3.419 13.818 2.298 1.00 88.94 93 HIS A N 1
ATOM 778 C CA . HIS A 1 93 ? -3.396 14.519 1.009 1.00 88.94 93 HIS A CA 1
ATOM 779 C C . HIS A 1 93 ? -4.389 15.685 0.959 1.00 88.94 93 HIS A C 1
ATOM 781 O O . HIS A 1 93 ? -4.043 16.765 0.475 1.00 88.94 93 HIS A O 1
ATOM 787 N N . THR A 1 94 ? -5.595 15.490 1.492 1.00 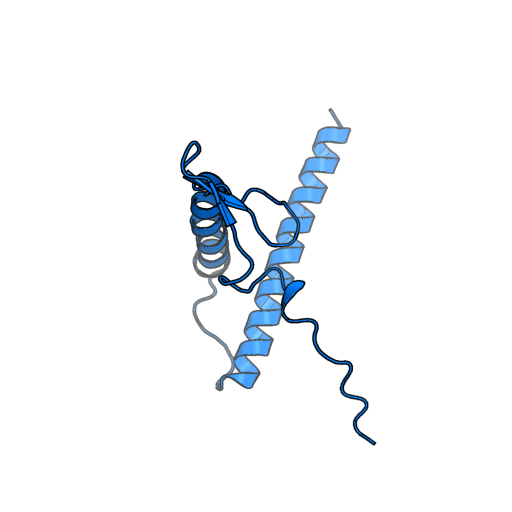89.69 94 THR A N 1
ATOM 788 C CA . THR A 1 94 ? -6.648 16.513 1.537 1.00 89.69 94 THR A CA 1
ATOM 789 C C . THR A 1 94 ? -6.208 17.706 2.384 1.00 89.69 94 THR A C 1
ATOM 791 O O . THR A 1 94 ? -6.299 18.844 1.93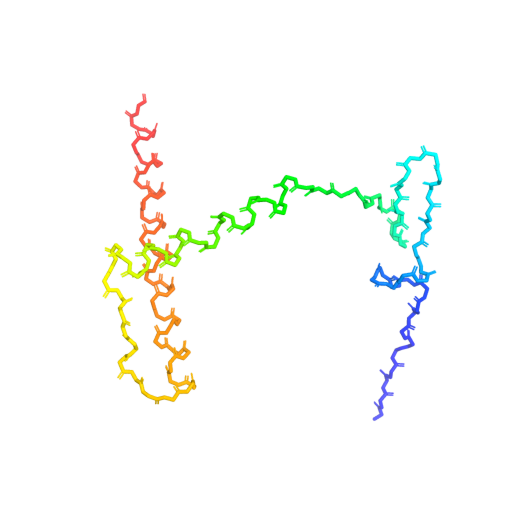2 1.00 89.69 94 THR A O 1
ATOM 794 N N . GLN A 1 95 ? -5.619 17.459 3.558 1.00 85.81 95 GLN A N 1
ATOM 795 C CA . GLN A 1 95 ? -5.102 18.508 4.443 1.00 85.81 95 GLN A CA 1
ATOM 796 C C . GLN A 1 95 ? -3.955 19.303 3.806 1.00 85.81 95 GLN A C 1
ATOM 798 O O . GLN A 1 95 ? -3.920 20.529 3.901 1.00 85.81 95 GLN A O 1
ATOM 803 N N . LYS A 1 96 ? -3.034 18.631 3.101 1.00 86.88 96 LYS A N 1
ATOM 804 C CA . LYS A 1 96 ? -1.963 19.311 2.350 1.00 86.88 96 LYS A CA 1
ATOM 805 C C . LYS A 1 96 ? -2.522 20.210 1.249 1.00 86.88 96 LYS A C 1
ATOM 807 O O . LYS A 1 96 ? -2.043 21.326 1.078 1.00 86.88 96 LYS A O 1
ATOM 812 N N . LYS A 1 97 ? -3.546 19.742 0.528 1.00 85.38 97 LYS A N 1
ATOM 813 C CA . LYS A 1 97 ? -4.214 20.528 -0.515 1.00 85.38 97 LYS A CA 1
ATOM 814 C C . LYS A 1 97 ? -4.916 21.753 0.074 1.00 85.38 97 LYS A C 1
ATOM 816 O O . LYS A 1 97 ? -4.733 22.850 -0.437 1.00 85.38 97 LYS A O 1
ATO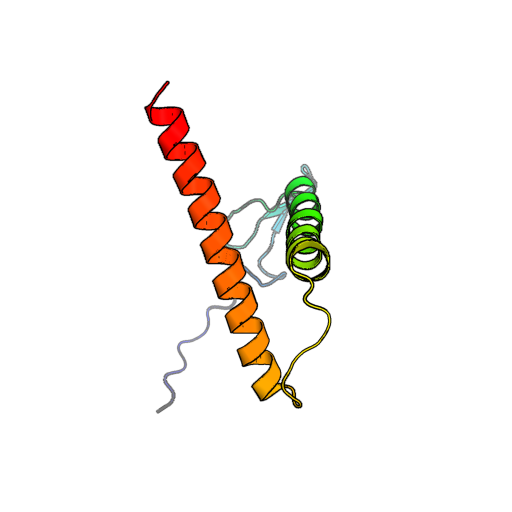M 821 N N . LEU A 1 98 ? -5.646 21.579 1.176 1.00 85.06 98 LEU A N 1
ATOM 822 C CA . LEU A 1 98 ? -6.323 22.670 1.881 1.00 85.06 98 LEU A CA 1
ATOM 823 C C . LEU A 1 98 ? -5.349 23.730 2.409 1.00 85.06 98 LEU A C 1
ATOM 825 O O . LEU A 1 98 ? -5.657 24.912 2.322 1.00 85.06 98 LEU A O 1
ATOM 829 N N . LYS A 1 99 ? -4.180 23.330 2.930 1.00 81.44 99 LYS A N 1
ATOM 830 C CA . LYS A 1 99 ? -3.137 24.276 3.362 1.00 81.44 99 LYS A CA 1
ATOM 831 C C . LYS A 1 99 ? -2.540 25.051 2.188 1.00 81.44 99 LYS A C 1
ATOM 833 O O . LYS A 1 99 ? -2.444 26.264 2.270 1.00 81.44 99 LYS A O 1
ATOM 838 N N . LYS A 1 100 ? -2.239 24.369 1.079 1.00 83.62 100 LYS A N 1
ATOM 839 C CA . LYS A 1 100 ? -1.692 25.001 -0.131 1.00 83.62 100 LYS A CA 1
ATOM 840 C C . LYS A 1 100 ? -2.653 26.003 -0.783 1.00 83.62 100 LYS A C 1
ATOM 842 O O . LYS A 1 100 ? -2.204 26.943 -1.408 1.00 83.62 100 LYS A O 1
ATOM 847 N N . CYS A 1 101 ? -3.965 25.796 -0.672 1.00 68.69 101 CYS A N 1
ATOM 848 C CA . CYS A 1 101 ? -4.961 26.746 -1.182 1.00 68.69 101 CYS A CA 1
ATOM 849 C C . CYS A 1 101 ? -5.189 27.960 -0.263 1.00 68.69 101 CYS A C 1
ATOM 851 O O . CYS A 1 101 ? -5.962 28.839 -0.631 1.00 68.69 101 CYS A O 1
ATOM 853 N N . LYS A 1 102 ? -4.608 27.971 0.944 1.00 69.75 102 LYS A N 1
ATOM 854 C CA . LYS A 1 102 ? -4.702 29.083 1.903 1.00 69.75 102 LYS A CA 1
ATOM 855 C C . LYS A 1 102 ? -3.460 29.987 1.904 1.00 69.75 102 LYS A C 1
ATOM 857 O O . LYS A 1 102 ? -3.504 31.019 2.566 1.00 69.75 102 LYS A O 1
ATOM 862 N N . GLU A 1 103 ? -2.395 29.582 1.215 1.00 55.53 103 GLU A N 1
ATOM 863 C CA . GLU A 1 103 ? -1.202 30.385 0.895 1.00 55.53 103 GLU A CA 1
ATOM 864 C C . GLU A 1 103 ? -1.397 31.082 -0.455 1.00 55.53 103 GLU A C 1
ATOM 866 O O . GLU A 1 103 ? -0.970 32.250 -0.569 1.00 55.53 103 GLU A O 1
#

Organism: NCBI:txid2743772

pLDDT: mean 80.53, std 12.25, range [37.78, 95.25]

Radius of gyration: 22.82 Å; chains: 1; bounding box: 44×55×50 Å

Sequence (103 aa):
MKSSFPINIKEQVGRVENMTYDEELDEWICANQKRLTFQYEKYKQRKIDVEPVFGQIKYNRGFDRFSLRGLSKNTTDWGLICIAHNLKKWEGHTQKKLKKCKE

Foldseek 3Di:
DPPPDPDPPLQDQPDPVNWDADPVVRWIQTVVRDTDDDPPVVVVVVVVVPVVLVCCLCPVVVPDDDPDDDDVVSVVVVVVSVVVSVVVVVVVVVVVVVVVVVD

InterPro domains:
  IPR025668 Transposase DDE domain [PF13751] (23-89)